Protein AF-A0AA39GSY3-F1 (afdb_monomer_lite)

Organism: NCBI:txid289476

Foldseek 3Di:
DDDDDLPDLQFKKKKKKWFAPDPDQALTFMWMWIAASVFAIDIFTWTGHPPDIGGQVQLRVQFWDDWDFGCDPNDTDTDTHGRLVCLVVGDPVCSVSHDSLQPDFTWMKMFMATAGNPPSHTDDFDPDPDPRQIWTQPDTHHCDDPDPDNDDDGDDTDRD

Secondary structure (DSSP, 8-state):
-----TT---SEEEEEEEEESSSSS-SEEEEEEEE-TTSBEEEEEEEE-SS-EEE-HHHHHHHB-S-EEEEETTEEEEE--B-GGGGGGS-HHHHTTS--TTTSEEEEEEEEEEE-TTT-PBPPPPSSSSTTS-EEESS-EE--SSSS--------EEE-

Sequence (160 aa):
MQGKDPANFESGRYIATGFSTDEAMGDDTVIECVFHADGTGTTYISYNGPSFNTQLFDATRKMLRPRTALLKDGYMICQVDIDLTKRDNLVESEKKHVLDIKEHSWILQFARGLADPETGKKAIHSLGEDDLYPWTTGEEVAICRNCARKFTVVKNMQQF

InterPro domains:
  IPR005018 DOMON domain [PS50836] (1-113)

Structure (mmCIF, N/CA/C/O backbone):
data_AF-A0AA39GSY3-F1
#
_entry.id   AF-A0AA39GSY3-F1
#
loop_
_atom_site.group_PDB
_atom_site.id
_atom_site.type_symbol
_atom_site.label_atom_id
_atom_site.label_alt_id
_atom_site.label_comp_id
_atom_site.label_asym_id
_atom_site.label_entity_id
_atom_site.label_seq_id
_atom_site.pdbx_PDB_ins_code
_atom_site.Cartn_x
_atom_site.Cartn_y
_atom_site.Cartn_z
_atom_site.occupancy
_atom_site.B_iso_or_equiv
_atom_site.auth_seq_id
_atom_site.auth_comp_id
_atom_site.auth_asym_id
_atom_site.auth_atom_id
_atom_site.pdbx_PDB_model_num
ATOM 1 N N . MET A 1 1 ? -0.390 8.747 -32.505 1.00 38.56 1 MET A N 1
ATOM 2 C CA . MET A 1 1 ? -1.284 8.215 -31.456 1.00 38.56 1 MET A CA 1
ATOM 3 C C . MET A 1 1 ? -1.502 6.751 -31.767 1.00 38.56 1 MET A C 1
ATOM 5 O O . MET A 1 1 ? -2.215 6.444 -32.710 1.00 38.56 1 MET A O 1
ATOM 9 N N . GLN A 1 2 ? -0.770 5.873 -31.089 1.00 32.00 2 GLN A N 1
ATOM 10 C CA . GLN A 1 2 ? -0.832 4.428 -31.296 1.00 32.00 2 GLN A CA 1
ATOM 11 C C . GLN A 1 2 ? -1.542 3.851 -30.072 1.00 32.00 2 GLN A C 1
ATOM 13 O O . GLN A 1 2 ? -1.178 4.188 -28.944 1.00 32.00 2 GLN A O 1
ATOM 18 N N . GLY A 1 3 ? -2.630 3.117 -30.307 1.00 35.59 3 GLY A N 1
ATOM 19 C CA . GLY A 1 3 ? -3.477 2.563 -29.257 1.00 35.59 3 GLY A CA 1
ATOM 20 C C . GLY A 1 3 ? -2.665 1.674 -28.322 1.00 35.59 3 GLY A C 1
ATOM 21 O O . GLY A 1 3 ? -1.908 0.822 -28.781 1.00 35.59 3 GLY A O 1
ATOM 22 N N . LYS A 1 4 ? -2.805 1.914 -27.015 1.00 39.56 4 LYS A N 1
ATOM 23 C CA . LYS A 1 4 ? -2.256 1.056 -25.969 1.00 39.56 4 LYS A CA 1
ATOM 24 C C . LYS A 1 4 ? -3.030 -0.256 -26.001 1.00 39.56 4 LYS A C 1
ATOM 26 O O . LYS A 1 4 ? -4.196 -0.282 -25.624 1.00 39.56 4 LYS A O 1
ATOM 31 N N . ASP A 1 5 ? -2.388 -1.309 -26.483 1.00 36.75 5 ASP A N 1
ATOM 32 C CA . ASP A 1 5 ? -2.865 -2.670 -26.287 1.00 36.75 5 ASP A CA 1
ATOM 33 C C . ASP A 1 5 ? -2.720 -3.020 -24.790 1.00 36.75 5 ASP A C 1
ATOM 35 O O . ASP A 1 5 ? -1.595 -3.019 -24.277 1.00 36.75 5 ASP A O 1
ATOM 39 N N . PRO A 1 6 ? -3.817 -3.277 -24.055 1.00 47.69 6 PRO A N 1
ATOM 40 C CA . PRO A 1 6 ? -3.760 -3.650 -22.643 1.00 47.69 6 PRO A CA 1
ATOM 41 C C . PRO A 1 6 ? -3.076 -5.006 -22.393 1.00 47.69 6 PRO A C 1
ATOM 43 O O . PRO A 1 6 ? -2.763 -5.306 -21.241 1.00 47.69 6 PRO A O 1
ATOM 46 N N . ALA A 1 7 ? -2.806 -5.802 -23.436 1.00 44.59 7 ALA A N 1
ATOM 47 C CA . ALA A 1 7 ? -2.113 -7.086 -23.334 1.00 44.59 7 ALA A CA 1
ATOM 48 C C . ALA A 1 7 ? -0.581 -6.995 -23.468 1.00 44.59 7 ALA A C 1
ATOM 50 O O . ALA A 1 7 ? 0.102 -7.994 -23.233 1.00 44.59 7 ALA A O 1
ATOM 51 N N . ASN A 1 8 ? -0.016 -5.831 -23.820 1.00 47.56 8 ASN A N 1
ATOM 52 C CA . ASN A 1 8 ? 1.432 -5.695 -23.982 1.00 47.56 8 ASN A CA 1
ATOM 53 C C . ASN A 1 8 ? 2.087 -5.210 -22.672 1.00 47.56 8 ASN A C 1
ATOM 55 O O . ASN A 1 8 ? 2.103 -4.019 -22.344 1.00 47.56 8 ASN A O 1
ATOM 59 N N . PHE A 1 9 ? 2.608 -6.158 -21.889 1.00 55.34 9 PHE A N 1
ATOM 60 C CA . PHE A 1 9 ? 3.229 -5.940 -20.572 1.00 55.34 9 PHE A CA 1
ATOM 61 C C . PHE A 1 9 ? 4.669 -5.390 -20.638 1.00 55.34 9 PHE A C 1
ATOM 63 O O . PHE A 1 9 ? 5.430 -5.539 -19.690 1.00 55.34 9 PHE A O 1
ATOM 70 N N . GLU A 1 10 ? 5.050 -4.689 -21.710 1.00 59.56 10 GLU A N 1
ATOM 71 C CA . GLU A 1 10 ? 6.363 -4.020 -21.829 1.00 59.56 10 GLU A CA 1
ATOM 72 C C . GLU A 1 10 ? 6.549 -2.839 -20.852 1.00 59.56 10 GLU A C 1
ATOM 74 O O . GLU A 1 10 ? 7.566 -2.153 -20.856 1.00 59.56 10 GLU A O 1
ATOM 79 N N . SER A 1 11 ? 5.553 -2.560 -20.011 1.00 69.50 11 SER A N 1
ATOM 80 C CA . SER A 1 11 ? 5.539 -1.443 -19.068 1.00 69.50 11 SER A CA 1
ATOM 81 C C . SER A 1 11 ? 5.241 -1.942 -17.660 1.00 69.50 11 SER A C 1
ATOM 83 O O . SER A 1 11 ? 4.428 -2.847 -17.476 1.00 69.50 11 SER A O 1
ATOM 85 N N . GLY A 1 12 ? 5.866 -1.321 -16.659 1.00 85.12 12 GLY A N 1
ATOM 86 C CA . GLY A 1 12 ? 5.609 -1.627 -15.259 1.00 85.12 12 GLY A CA 1
ATOM 87 C C . GLY A 1 12 ? 4.147 -1.383 -14.881 1.00 85.12 12 GLY A C 1
ATOM 88 O O . GLY A 1 12 ? 3.400 -0.650 -15.547 1.00 85.12 12 GLY A O 1
ATOM 89 N N . ARG A 1 13 ? 3.707 -2.017 -13.800 1.00 90.19 13 ARG A N 1
ATOM 90 C CA . ARG A 1 13 ? 2.333 -1.908 -13.290 1.00 90.19 13 ARG A CA 1
ATOM 91 C C . ARG A 1 13 ? 2.336 -1.756 -11.786 1.00 90.19 13 ARG A C 1
ATOM 93 O O . ARG A 1 13 ? 3.301 -2.115 -11.122 1.00 90.19 13 ARG A O 1
ATOM 100 N N . TYR A 1 14 ? 1.230 -1.281 -11.240 1.00 92.38 14 TYR A N 1
ATOM 101 C CA . TYR A 1 14 ? 0.968 -1.433 -9.820 1.00 92.38 14 TYR A CA 1
ATOM 102 C C . TYR A 1 14 ? -0.492 -1.782 -9.567 1.00 92.38 14 TYR A C 1
ATOM 104 O O . TYR A 1 14 ? -1.375 -1.436 -10.357 1.00 92.38 14 TYR A O 1
ATOM 112 N N . ILE A 1 15 ? -0.722 -2.442 -8.437 1.00 93.38 15 ILE A N 1
ATOM 113 C CA . ILE A 1 15 ? -2.031 -2.527 -7.790 1.00 93.38 15 ILE A CA 1
ATOM 114 C C . ILE A 1 15 ? -1.887 -2.097 -6.339 1.00 93.38 15 ILE A C 1
ATOM 116 O O . ILE A 1 15 ? -0.853 -2.345 -5.716 1.00 93.38 15 ILE A O 1
ATOM 120 N N . ALA A 1 16 ? -2.911 -1.445 -5.812 1.00 94.00 16 ALA A N 1
ATOM 121 C CA . ALA A 1 16 ? -2.906 -0.872 -4.481 1.00 94.00 16 ALA A CA 1
ATOM 122 C C . ALA A 1 16 ? -4.288 -0.986 -3.836 1.00 94.00 16 ALA A C 1
ATOM 124 O O . ALA A 1 16 ? -5.307 -0.815 -4.506 1.00 94.00 16 ALA A O 1
ATOM 125 N N . THR A 1 17 ? -4.308 -1.243 -2.532 1.00 93.56 17 THR A N 1
ATOM 126 C CA . THR A 1 17 ? -5.499 -1.173 -1.685 1.00 93.56 17 THR A CA 1
ATOM 127 C C . THR A 1 17 ? -5.275 -0.124 -0.603 1.00 93.56 17 THR A C 1
ATOM 129 O O . THR A 1 17 ? -4.382 -0.284 0.230 1.00 93.56 17 THR A O 1
ATOM 132 N N . GLY A 1 18 ? -6.070 0.942 -0.632 1.00 94.06 18 GLY A N 1
ATOM 133 C CA . GLY A 1 18 ? -6.159 1.960 0.409 1.00 94.06 18 GLY A CA 1
ATOM 134 C C . GLY A 1 18 ? -7.196 1.597 1.468 1.00 94.06 18 GLY A C 1
ATOM 135 O O . GLY A 1 18 ? -8.252 1.044 1.152 1.00 94.06 18 GLY A O 1
ATOM 136 N N . PHE A 1 19 ? -6.869 1.900 2.720 1.00 93.81 19 PHE A N 1
ATOM 137 C CA . PHE A 1 19 ? -7.750 1.796 3.876 1.00 93.81 19 PHE A CA 1
ATOM 138 C C . PHE A 1 19 ? -8.178 3.203 4.271 1.00 93.81 19 PHE A C 1
ATOM 140 O O . PHE A 1 19 ? -7.401 3.906 4.921 1.00 93.81 19 PHE A O 1
ATOM 147 N N . SER A 1 20 ? -9.389 3.585 3.870 1.00 93.00 20 SER A N 1
ATOM 148 C CA . SER A 1 20 ? -9.921 4.922 4.112 1.00 93.00 20 SER A CA 1
ATOM 149 C C . SER A 1 20 ? -11.030 4.930 5.155 1.00 93.00 20 SER A C 1
ATOM 151 O O . SER A 1 20 ? -11.767 3.952 5.320 1.00 93.00 20 SER A O 1
ATOM 153 N N . THR A 1 21 ? -11.137 6.043 5.874 1.00 90.75 21 THR A N 1
ATOM 154 C CA . THR A 1 21 ? -12.260 6.342 6.774 1.00 90.75 21 THR A CA 1
ATOM 155 C C . THR A 1 21 ? -1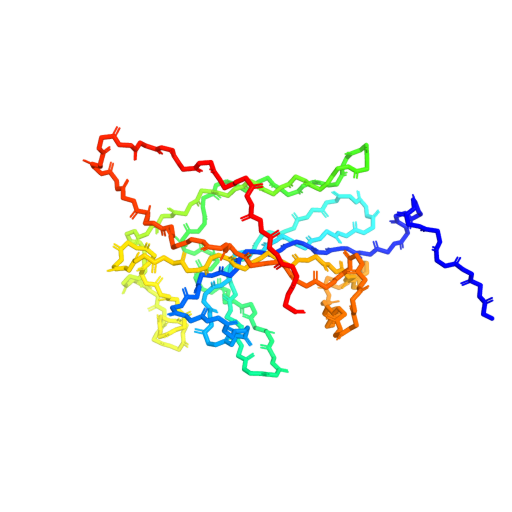3.360 7.147 6.091 1.00 90.75 21 THR A C 1
ATOM 157 O O . THR A 1 21 ? -14.381 7.424 6.717 1.00 90.75 21 THR A O 1
ATOM 160 N N . ASP A 1 22 ? -13.153 7.551 4.839 1.00 88.12 22 ASP A N 1
ATOM 161 C CA . ASP A 1 22 ? -14.122 8.292 4.051 1.00 88.12 22 ASP A CA 1
ATOM 162 C C . ASP A 1 22 ? -14.142 7.815 2.587 1.00 88.12 22 ASP A C 1
ATOM 164 O O . ASP A 1 22 ? -13.542 6.811 2.199 1.00 88.12 22 ASP A O 1
ATOM 168 N N . GLU A 1 23 ? -14.953 8.491 1.782 1.00 81.88 23 GLU A N 1
ATOM 169 C CA . GLU A 1 23 ? -15.118 8.203 0.361 1.00 81.88 23 GLU A CA 1
ATOM 170 C C . GLU A 1 23 ? -14.056 8.901 -0.510 1.00 81.88 23 GLU A C 1
ATOM 172 O O . GLU A 1 23 ? -14.061 8.745 -1.727 1.00 81.88 23 GLU A O 1
ATOM 177 N N . ALA A 1 24 ? -13.125 9.661 0.068 1.00 82.25 24 ALA A N 1
ATOM 178 C CA . ALA A 1 24 ? -12.110 10.383 -0.683 1.00 82.25 24 ALA A CA 1
ATOM 179 C C . ALA A 1 24 ? -10.808 9.579 -0.765 1.00 82.25 24 ALA A C 1
ATOM 181 O O . ALA A 1 24 ? -10.323 9.020 0.212 1.00 82.25 24 ALA A O 1
ATOM 182 N N . MET A 1 25 ? -10.194 9.543 -1.949 1.00 76.62 25 MET A N 1
ATOM 183 C CA . MET A 1 25 ? -8.821 9.053 -2.081 1.00 76.62 25 MET A CA 1
ATOM 184 C C . MET A 1 25 ? -7.869 10.111 -1.540 1.00 76.62 25 MET A C 1
ATOM 186 O O . MET A 1 25 ? -7.634 11.137 -2.184 1.00 76.62 25 MET A O 1
ATOM 190 N N . GLY A 1 26 ? -7.348 9.880 -0.344 1.00 83.44 26 GLY A N 1
ATOM 191 C CA . GLY A 1 26 ? -6.712 10.917 0.451 1.00 83.44 26 GLY A CA 1
ATOM 192 C C . GLY A 1 26 ? -5.754 10.324 1.459 1.00 83.44 26 GLY A C 1
ATOM 193 O O . GLY A 1 26 ? -4.909 9.526 1.067 1.00 83.44 26 GLY A O 1
ATOM 194 N N . ASP A 1 27 ? -5.865 10.770 2.711 1.00 91.38 27 ASP A N 1
ATOM 195 C CA . ASP A 1 27 ? -4.969 10.491 3.839 1.00 91.38 27 ASP A CA 1
ATOM 196 C C . ASP A 1 27 ? -5.027 9.027 4.315 1.00 91.38 27 ASP A C 1
ATOM 198 O O . ASP A 1 27 ? -5.319 8.722 5.472 1.00 91.38 27 ASP A O 1
ATOM 202 N N . ASP A 1 28 ? -4.694 8.110 3.413 1.00 93.81 28 ASP A N 1
ATOM 203 C CA . ASP A 1 28 ? -4.947 6.687 3.560 1.00 93.81 28 ASP A CA 1
ATOM 204 C C . ASP A 1 28 ? -3.653 5.898 3.736 1.00 93.81 28 ASP A C 1
ATOM 206 O O . ASP A 1 28 ? -2.624 6.132 3.087 1.00 93.81 28 ASP A O 1
ATOM 210 N N . THR A 1 29 ? -3.723 4.866 4.575 1.00 95.38 29 THR A N 1
ATOM 211 C CA . THR A 1 29 ? -2.720 3.799 4.549 1.00 95.38 29 THR A CA 1
ATOM 212 C C . THR A 1 29 ? -2.980 2.904 3.358 1.00 95.38 29 THR A C 1
ATOM 214 O O . THR A 1 29 ? -4.079 2.384 3.188 1.00 95.38 29 THR A O 1
ATOM 217 N N . VAL A 1 30 ? -1.950 2.685 2.553 1.00 95.38 30 VAL A N 1
ATOM 218 C CA . VAL A 1 30 ? -2.026 1.906 1.323 1.00 95.38 30 VAL A CA 1
ATOM 219 C C . VAL A 1 30 ? -1.110 0.700 1.414 1.00 95.38 30 VAL A C 1
ATOM 221 O O . VAL A 1 30 ? 0.040 0.798 1.839 1.00 95.38 30 VAL A O 1
ATOM 224 N N . ILE A 1 31 ? -1.608 -0.443 0.963 1.00 95.25 31 ILE A N 1
ATOM 225 C CA . ILE A 1 31 ? -0.804 -1.628 0.690 1.00 95.25 31 ILE A CA 1
ATOM 226 C C . ILE A 1 31 ? -0.740 -1.800 -0.815 1.00 95.25 31 ILE A C 1
ATOM 228 O O . ILE A 1 31 ? -1.774 -1.869 -1.475 1.00 95.25 31 ILE A O 1
ATOM 232 N N . GLU A 1 32 ? 0.463 -1.865 -1.369 1.00 95.06 32 GLU A N 1
ATOM 233 C CA . GLU A 1 32 ? 0.644 -1.900 -2.817 1.00 95.06 32 GLU A CA 1
ATOM 234 C C . GLU A 1 32 ? 1.691 -2.906 -3.265 1.00 95.06 32 GLU A C 1
ATOM 236 O O . GLU A 1 32 ? 2.631 -3.224 -2.537 1.00 95.06 32 GLU A O 1
ATOM 241 N N . CYS A 1 33 ? 1.534 -3.369 -4.500 1.00 95.31 33 CYS A N 1
ATOM 242 C CA . CYS A 1 33 ? 2.526 -4.120 -5.246 1.00 95.31 33 CYS A CA 1
ATOM 243 C C . CYS A 1 33 ? 2.886 -3.353 -6.511 1.00 95.31 33 CYS A C 1
ATOM 245 O O . CYS A 1 33 ? 2.001 -2.979 -7.279 1.00 95.31 33 CYS A O 1
ATOM 247 N N . VAL A 1 34 ? 4.183 -3.162 -6.733 1.00 93.94 34 VAL A N 1
ATOM 248 C CA . VAL A 1 34 ? 4.744 -2.560 -7.944 1.00 93.94 34 VAL A CA 1
ATOM 249 C C . VAL A 1 34 ? 5.493 -3.644 -8.706 1.00 93.94 34 VAL A C 1
ATOM 251 O O . VAL A 1 34 ? 6.323 -4.333 -8.120 1.00 93.94 34 VAL A O 1
ATOM 254 N N . PHE A 1 35 ? 5.183 -3.803 -9.988 1.00 92.12 35 PHE A N 1
ATOM 255 C CA . PHE A 1 35 ? 5.707 -4.840 -10.872 1.00 92.12 35 PHE A CA 1
ATOM 256 C C . PHE A 1 35 ? 6.582 -4.222 -11.960 1.00 92.12 35 PHE A C 1
ATOM 258 O O . PHE A 1 35 ? 6.186 -3.245 -12.606 1.00 92.12 35 PHE A O 1
ATOM 265 N N . HIS A 1 36 ? 7.745 -4.825 -12.172 1.00 87.38 36 HIS A N 1
ATOM 266 C CA . HIS A 1 36 ? 8.706 -4.472 -13.209 1.00 87.38 36 HIS A CA 1
ATOM 267 C C . HIS A 1 36 ? 8.399 -5.209 -14.519 1.00 87.38 36 HIS A C 1
ATOM 269 O O . HIS A 1 36 ? 7.586 -6.136 -14.558 1.00 87.38 36 HIS A O 1
ATOM 275 N N . ALA A 1 37 ? 9.066 -4.813 -15.606 1.00 82.69 37 ALA A N 1
ATOM 276 C CA . ALA A 1 37 ? 8.888 -5.455 -16.914 1.00 82.69 37 ALA A CA 1
ATOM 277 C C . ALA A 1 37 ? 9.363 -6.922 -16.953 1.00 82.69 37 ALA A C 1
ATOM 279 O O . ALA A 1 37 ? 8.901 -7.692 -17.790 1.00 82.69 37 ALA A O 1
ATOM 280 N N . ASP A 1 38 ? 10.249 -7.332 -16.040 1.00 83.81 38 ASP A N 1
ATOM 281 C CA . ASP A 1 38 ? 10.710 -8.724 -15.913 1.00 83.81 38 ASP A CA 1
ATOM 282 C C . ASP A 1 38 ? 9.708 -9.639 -15.178 1.00 83.81 38 ASP A C 1
ATOM 284 O O . ASP A 1 38 ? 9.963 -10.828 -14.978 1.00 83.81 38 ASP A O 1
ATOM 288 N N . GLY A 1 39 ? 8.563 -9.084 -14.773 1.00 81.81 39 GLY A N 1
ATOM 289 C CA . GLY A 1 39 ? 7.492 -9.776 -14.068 1.00 81.81 39 GLY A CA 1
ATOM 290 C C . GLY A 1 39 ? 7.717 -9.938 -12.564 1.00 81.81 39 GLY A C 1
ATOM 291 O O . GLY A 1 39 ? 6.821 -10.423 -11.863 1.00 81.81 39 GLY A O 1
ATOM 292 N N . THR A 1 40 ? 8.868 -9.507 -12.041 1.00 86.94 40 THR A N 1
ATOM 293 C CA . THR A 1 40 ? 9.090 -9.418 -10.597 1.00 86.94 40 THR A CA 1
ATOM 294 C C . THR A 1 40 ? 8.318 -8.240 -10.016 1.00 86.94 40 THR A C 1
ATOM 296 O O . THR A 1 40 ? 8.017 -7.260 -10.700 1.00 86.94 40 THR A O 1
ATOM 299 N N . GLY A 1 41 ? 7.971 -8.325 -8.735 1.00 90.38 41 GLY A N 1
ATOM 300 C CA . GLY A 1 41 ? 7.335 -7.222 -8.039 1.00 90.38 41 GLY A CA 1
ATOM 301 C C . GLY A 1 41 ? 7.818 -7.062 -6.610 1.00 90.38 41 GLY A C 1
ATOM 302 O O . GLY A 1 41 ? 8.325 -7.993 -5.982 1.00 90.38 41 GLY A O 1
ATOM 303 N N . THR A 1 42 ? 7.615 -5.859 -6.088 1.00 92.56 42 THR A N 1
ATOM 304 C CA . THR A 1 42 ? 7.906 -5.509 -4.700 1.00 92.56 42 THR A CA 1
ATOM 305 C C . THR A 1 42 ? 6.655 -4.958 -4.040 1.00 92.56 42 THR A C 1
ATOM 307 O O . THR A 1 42 ? 5.902 -4.193 -4.642 1.00 92.56 42 THR A O 1
ATOM 310 N N . THR A 1 43 ? 6.430 -5.350 -2.787 1.00 95.25 43 THR A N 1
ATOM 311 C CA . THR A 1 43 ? 5.291 -4.869 -2.000 1.00 95.25 43 THR A CA 1
ATOM 312 C C . THR A 1 43 ? 5.713 -3.754 -1.063 1.00 95.25 43 THR A C 1
ATOM 314 O O . THR A 1 43 ? 6.812 -3.800 -0.505 1.00 95.25 43 THR A O 1
ATOM 317 N N . TYR A 1 44 ? 4.822 -2.804 -0.824 1.00 95.94 44 TYR A N 1
ATOM 318 C CA . TYR A 1 44 ? 5.063 -1.672 0.057 1.00 95.94 44 TYR A CA 1
ATOM 319 C C . TYR A 1 44 ? 3.852 -1.408 0.942 1.00 95.94 44 TYR A C 1
ATOM 321 O O . TYR A 1 44 ? 2.709 -1.651 0.554 1.00 95.94 44 TYR A O 1
ATOM 329 N N . ILE A 1 45 ? 4.135 -0.907 2.141 1.00 96.69 45 ILE A N 1
ATOM 330 C CA . ILE A 1 45 ? 3.201 -0.042 2.854 1.00 96.69 45 ILE A CA 1
ATOM 331 C C . ILE A 1 45 ? 3.525 1.374 2.400 1.00 96.69 45 ILE A C 1
ATOM 333 O O . ILE A 1 45 ? 4.689 1.781 2.426 1.00 96.69 45 ILE A O 1
ATOM 337 N N . SER A 1 46 ? 2.505 2.107 1.994 1.00 96.12 46 SER A N 1
ATOM 338 C CA . SER A 1 46 ? 2.605 3.463 1.480 1.00 96.12 46 SER A CA 1
ATOM 339 C C . SER A 1 46 ? 1.561 4.342 2.155 1.00 96.12 46 SER A C 1
ATOM 341 O O . SER A 1 46 ? 0.599 3.855 2.745 1.00 96.12 46 SER A O 1
ATOM 343 N N . TYR A 1 47 ? 1.762 5.646 2.071 1.00 95.88 47 TYR A N 1
ATOM 344 C CA . TYR A 1 47 ? 0.776 6.643 2.452 1.00 95.88 47 TYR A CA 1
ATOM 345 C C . TYR A 1 47 ? 0.326 7.374 1.203 1.00 95.88 47 TYR A C 1
ATOM 347 O O . TYR A 1 47 ? 1.163 7.863 0.434 1.00 95.88 47 TYR A O 1
ATOM 355 N N . ASN A 1 48 ? -0.982 7.411 0.998 1.00 93.56 48 ASN A N 1
ATOM 356 C CA . ASN A 1 48 ? -1.589 8.310 0.041 1.00 93.56 48 ASN A CA 1
ATOM 357 C C . ASN A 1 48 ? -1.891 9.622 0.767 1.00 93.56 48 ASN A C 1
ATOM 359 O O . ASN A 1 48 ? -2.347 9.619 1.902 1.00 93.56 48 ASN A O 1
ATOM 363 N N . GLY A 1 49 ? -1.543 10.736 0.144 1.00 90.31 49 GLY A N 1
ATOM 364 C CA . GLY A 1 49 ? -1.991 12.059 0.546 1.00 90.31 49 GLY A CA 1
ATOM 365 C C . GLY A 1 49 ? -2.816 12.678 -0.581 1.00 90.31 49 GLY A C 1
ATOM 366 O O . GLY A 1 49 ? -2.969 12.068 -1.641 1.00 90.31 49 GLY A O 1
ATOM 367 N N . PRO A 1 50 ? -3.280 13.927 -0.427 1.00 84.44 50 PRO A N 1
ATOM 368 C CA . PRO A 1 50 ? -4.208 14.547 -1.379 1.00 84.44 50 PRO A CA 1
ATOM 369 C C . PRO A 1 50 ? -3.706 14.635 -2.830 1.00 84.44 50 PRO A C 1
ATOM 371 O O . PRO A 1 50 ? -4.496 14.751 -3.759 1.00 84.44 50 PRO A O 1
ATOM 374 N N . SER A 1 51 ? -2.387 14.644 -3.042 1.00 83.00 51 SER A N 1
ATOM 375 C CA . SER A 1 51 ? -1.782 14.809 -4.372 1.00 83.00 51 SER A CA 1
ATOM 376 C C . SER A 1 51 ? -0.492 14.016 -4.575 1.00 83.00 51 SER A C 1
ATOM 378 O O . SER A 1 51 ? 0.229 14.227 -5.554 1.00 83.00 51 SER A O 1
ATOM 380 N N . PHE A 1 52 ? -0.164 13.119 -3.647 1.00 87.50 52 PHE A N 1
ATOM 381 C CA . PHE A 1 52 ? 1.068 12.347 -3.699 1.00 87.50 52 PHE A CA 1
ATOM 382 C C . PHE A 1 52 ? 0.886 10.989 -3.041 1.00 87.50 52 PHE A C 1
ATOM 384 O O . PHE A 1 52 ? 0.030 10.800 -2.185 1.00 87.50 52 PHE A O 1
ATOM 391 N N . ASN A 1 53 ? 1.762 10.060 -3.399 1.00 90.19 53 ASN A N 1
ATOM 392 C CA . ASN A 1 53 ? 1.885 8.793 -2.709 1.00 90.19 53 ASN A CA 1
ATOM 393 C C . ASN A 1 53 ? 3.353 8.549 -2.358 1.00 90.19 53 ASN A C 1
ATOM 395 O O . ASN A 1 53 ? 4.234 8.737 -3.203 1.00 90.19 53 ASN A O 1
ATOM 399 N N . THR A 1 54 ? 3.601 8.117 -1.126 1.00 93.44 54 THR A N 1
ATOM 400 C CA . THR A 1 54 ? 4.949 7.898 -0.602 1.00 93.44 54 THR A CA 1
ATOM 401 C C . THR A 1 54 ? 5.073 6.499 -0.020 1.00 93.44 54 THR A C 1
ATOM 403 O O . THR A 1 54 ? 4.310 6.120 0.866 1.00 93.44 54 THR A O 1
ATOM 406 N N . GLN A 1 55 ? 6.081 5.754 -0.473 1.00 95.38 55 GLN A N 1
ATOM 407 C CA . GLN A 1 55 ? 6.455 4.472 0.122 1.00 95.38 55 GLN A CA 1
ATOM 408 C C . GLN A 1 55 ? 7.054 4.682 1.514 1.00 95.38 55 GLN A C 1
ATOM 410 O O . GLN A 1 55 ? 7.976 5.479 1.694 1.00 95.38 55 GLN A O 1
ATOM 415 N N . LEU A 1 56 ? 6.539 3.942 2.492 1.00 97.00 56 LEU A N 1
ATOM 416 C CA . LEU A 1 56 ? 6.974 3.975 3.885 1.00 97.00 56 LEU A CA 1
ATOM 417 C C . LEU A 1 56 ? 7.956 2.819 4.107 1.00 97.00 56 LEU A C 1
ATOM 419 O O . LEU A 1 56 ? 7.557 1.668 4.313 1.00 97.00 56 LEU A O 1
ATOM 423 N N . PHE A 1 57 ? 9.254 3.082 3.967 1.00 96.56 57 PHE A N 1
ATOM 424 C CA . PHE A 1 57 ? 10.278 2.035 3.946 1.00 96.56 57 PHE A CA 1
ATOM 425 C C . PHE A 1 57 ? 10.497 1.379 5.314 1.00 96.56 57 PHE A C 1
ATOM 427 O O . PHE A 1 57 ? 10.791 0.179 5.367 1.00 96.56 57 PHE A O 1
ATOM 434 N N . ASP A 1 58 ? 10.363 2.121 6.417 1.00 97.81 58 ASP A N 1
ATOM 435 C CA . ASP A 1 58 ? 10.478 1.551 7.763 1.00 97.81 58 ASP A CA 1
ATOM 436 C C . ASP A 1 58 ? 9.286 0.641 8.085 1.00 97.81 58 ASP A C 1
ATOM 438 O O . ASP A 1 58 ? 9.489 -0.503 8.506 1.00 97.81 58 ASP A O 1
ATOM 442 N N . ALA A 1 59 ? 8.067 1.097 7.786 1.00 97.19 59 ALA A N 1
ATOM 443 C CA . ALA A 1 59 ? 6.833 0.321 7.886 1.00 97.19 59 ALA A CA 1
ATOM 444 C C . ALA A 1 59 ? 6.901 -0.936 7.026 1.00 97.19 59 ALA A C 1
ATOM 446 O O . ALA A 1 59 ? 6.722 -2.049 7.523 1.00 97.19 59 ALA A O 1
ATOM 447 N N . THR A 1 60 ? 7.269 -0.767 5.758 1.00 96.44 60 THR A N 1
ATOM 448 C CA . THR A 1 60 ? 7.470 -1.859 4.812 1.00 96.44 60 THR A CA 1
ATOM 449 C C . THR A 1 60 ? 8.422 -2.900 5.401 1.00 96.44 60 THR A C 1
ATOM 451 O O . THR A 1 60 ? 8.049 -4.063 5.536 1.00 96.44 60 THR A O 1
ATOM 454 N N . ARG A 1 61 ? 9.634 -2.510 5.812 1.00 96.19 61 ARG A N 1
ATOM 455 C CA . ARG A 1 61 ? 10.653 -3.437 6.336 1.00 96.19 61 ARG A CA 1
ATOM 456 C C . ARG A 1 61 ? 10.238 -4.139 7.632 1.00 96.19 61 ARG A C 1
ATOM 458 O O . ARG A 1 61 ? 10.581 -5.304 7.809 1.00 96.19 61 ARG A O 1
ATOM 465 N N . LYS A 1 62 ? 9.562 -3.444 8.551 1.00 96.75 62 LYS A N 1
ATOM 466 C CA . LYS A 1 62 ? 9.256 -3.972 9.892 1.00 96.75 62 LYS A CA 1
ATOM 467 C C . LYS A 1 62 ? 7.947 -4.748 9.962 1.00 96.75 62 LYS A C 1
ATOM 469 O O . LYS A 1 62 ? 7.856 -5.674 10.764 1.00 96.75 62 LYS A O 1
ATOM 474 N N . MET A 1 63 ? 6.938 -4.357 9.186 1.00 95.81 63 MET A N 1
ATOM 475 C CA . MET A 1 63 ? 5.585 -4.907 9.307 1.00 95.81 63 MET A CA 1
ATOM 476 C C . MET A 1 63 ? 5.292 -6.001 8.287 1.00 95.81 63 MET A C 1
ATOM 478 O O . MET A 1 63 ? 4.511 -6.894 8.594 1.00 95.81 63 MET A O 1
ATOM 482 N N . LEU A 1 64 ? 5.889 -5.978 7.094 1.00 94.81 64 LEU A N 1
ATOM 483 C CA . LEU A 1 64 ? 5.572 -6.985 6.081 1.00 94.81 64 LEU A CA 1
ATOM 484 C C . LEU A 1 64 ? 6.455 -8.232 6.228 1.00 94.81 64 LEU A C 1
ATOM 486 O O . LEU A 1 64 ? 7.684 -8.141 6.220 1.00 94.81 64 LEU A O 1
ATOM 490 N N . ARG A 1 65 ? 5.813 -9.396 6.316 1.00 88.00 65 ARG A N 1
ATOM 491 C CA . ARG A 1 65 ? 6.411 -10.748 6.300 1.00 88.00 65 ARG A CA 1
ATOM 492 C C . ARG A 1 65 ? 6.469 -11.287 4.854 1.00 88.00 65 ARG A C 1
ATOM 494 O O . ARG A 1 65 ? 6.182 -10.485 3.970 1.00 88.00 65 ARG A O 1
ATOM 501 N N . PRO A 1 66 ? 6.913 -12.540 4.561 1.00 71.38 66 PRO A N 1
ATOM 502 C CA . PRO A 1 66 ? 7.188 -12.992 3.194 1.00 71.38 66 PRO A CA 1
ATOM 503 C C . PRO A 1 66 ? 6.136 -12.548 2.181 1.00 71.38 66 PRO A C 1
ATOM 505 O O . PRO A 1 66 ? 4.935 -12.701 2.389 1.00 71.38 66 PRO A O 1
ATOM 508 N N . ARG A 1 67 ? 6.627 -11.951 1.100 1.00 83.50 67 ARG A N 1
ATOM 509 C CA . ARG A 1 67 ? 5.836 -11.220 0.117 1.00 83.50 67 ARG A CA 1
ATOM 510 C C . ARG A 1 67 ? 5.858 -11.994 -1.179 1.00 83.50 67 ARG A C 1
ATOM 512 O O . ARG A 1 67 ? 6.926 -12.419 -1.610 1.00 83.50 67 ARG A O 1
ATOM 519 N N . THR A 1 68 ? 4.705 -12.139 -1.808 1.00 87.94 68 THR A N 1
ATOM 520 C CA . THR A 1 68 ? 4.635 -12.621 -3.185 1.00 87.94 68 THR A CA 1
ATOM 521 C C . THR A 1 68 ? 4.061 -11.502 -4.031 1.00 87.94 68 THR A C 1
ATOM 523 O O . THR A 1 68 ? 2.905 -11.130 -3.864 1.00 87.94 68 THR A O 1
ATOM 526 N N . ALA A 1 69 ? 4.881 -10.955 -4.919 1.00 91.06 69 ALA A N 1
ATOM 527 C CA . ALA A 1 69 ? 4.453 -10.023 -5.945 1.00 91.06 69 ALA A CA 1
ATOM 528 C C . ALA A 1 69 ? 5.009 -10.517 -7.272 1.00 91.06 69 ALA A C 1
ATOM 530 O O . ALA A 1 69 ? 6.215 -10.470 -7.501 1.00 91.06 69 ALA A O 1
ATOM 531 N N . LEU A 1 70 ? 4.130 -11.065 -8.104 1.00 87.69 70 LEU A N 1
ATOM 532 C CA . LEU A 1 70 ? 4.501 -11.559 -9.421 1.00 87.69 70 LEU A CA 1
ATOM 533 C C . LEU A 1 70 ? 3.438 -11.224 -10.454 1.00 87.69 70 LEU A C 1
ATOM 535 O O . LEU A 1 70 ? 2.235 -11.310 -10.190 1.00 87.69 70 LEU A O 1
ATOM 539 N N . LEU A 1 71 ? 3.917 -10.868 -11.637 1.00 83.19 71 LEU A N 1
ATOM 540 C CA . LEU A 1 71 ? 3.121 -10.779 -12.843 1.00 83.19 71 LEU A CA 1
ATOM 541 C C . LEU A 1 71 ? 3.318 -12.082 -13.620 1.00 83.19 71 LEU A C 1
ATOM 543 O O . LEU A 1 71 ? 4.427 -12.389 -14.056 1.00 83.19 71 LEU A O 1
ATOM 547 N N . LYS A 1 72 ? 2.257 -12.873 -13.766 1.00 81.06 72 LYS A N 1
ATOM 548 C CA . LYS A 1 72 ? 2.322 -14.170 -14.447 1.00 81.06 72 LYS A CA 1
ATOM 549 C C . LYS A 1 72 ? 1.047 -14.439 -15.225 1.00 81.06 72 LYS A C 1
ATOM 551 O O . LYS A 1 72 ? -0.042 -14.283 -14.686 1.00 81.06 72 LYS A O 1
ATOM 556 N N . ASP A 1 73 ? 1.195 -14.856 -16.481 1.00 82.81 73 ASP A N 1
ATOM 557 C CA . ASP A 1 73 ? 0.086 -15.227 -17.371 1.00 82.81 73 ASP A CA 1
ATOM 558 C C . ASP A 1 73 ? -0.993 -14.127 -17.482 1.00 82.81 73 ASP A C 1
ATOM 560 O O . ASP A 1 73 ? -2.186 -14.401 -17.561 1.00 82.81 73 ASP A O 1
ATOM 564 N N . GLY A 1 74 ? -0.569 -12.858 -17.435 1.00 78.94 74 GLY A N 1
ATOM 565 C CA . GLY A 1 74 ? -1.454 -11.689 -17.452 1.00 78.94 74 GLY A CA 1
ATOM 566 C C . GLY A 1 74 ? -2.123 -11.350 -16.113 1.00 78.94 74 GLY A C 1
ATOM 567 O O . GLY A 1 74 ? -2.860 -10.368 -16.033 1.00 78.94 74 GLY A O 1
ATOM 568 N N . TYR A 1 75 ? -1.847 -12.107 -15.050 1.00 85.31 75 TYR A N 1
ATOM 569 C CA . TYR A 1 75 ? -2.348 -11.854 -13.702 1.00 85.31 75 TYR A CA 1
ATOM 570 C C . TYR A 1 75 ? -1.305 -11.143 -12.842 1.00 85.31 75 TYR A C 1
ATOM 572 O O . TYR A 1 75 ? -0.158 -11.577 -12.746 1.00 85.31 75 TYR A O 1
ATOM 580 N N . MET A 1 76 ? -1.732 -10.082 -12.156 1.00 88.88 76 MET A N 1
ATOM 581 C CA . MET A 1 76 ? -0.979 -9.467 -11.063 1.00 88.88 76 MET A CA 1
ATOM 582 C C . MET A 1 76 ? -1.374 -10.145 -9.755 1.00 88.88 76 MET A C 1
ATOM 584 O O . MET A 1 76 ? -2.519 -10.036 -9.317 1.00 88.88 76 MET A O 1
ATOM 588 N N . ILE A 1 77 ? -0.431 -10.842 -9.127 1.00 90.38 77 ILE A N 1
ATOM 589 C CA . ILE A 1 77 ? -0.639 -11.489 -7.831 1.00 90.38 77 ILE A CA 1
ATOM 590 C C . ILE A 1 77 ? 0.141 -10.705 -6.784 1.00 90.38 77 ILE A C 1
ATOM 592 O O . ILE A 1 77 ? 1.358 -10.575 -6.891 1.00 90.38 77 ILE A O 1
ATOM 596 N N . CYS A 1 78 ? -0.572 -10.200 -5.779 1.00 92.19 78 CYS A N 1
ATOM 597 C CA . CYS A 1 78 ? -0.033 -9.454 -4.647 1.00 92.19 78 CYS A CA 1
ATOM 598 C C . CYS A 1 78 ? -0.507 -10.115 -3.352 1.00 92.19 78 CYS A C 1
ATOM 600 O O . CYS A 1 78 ? -1.660 -9.965 -2.956 1.00 92.19 78 CYS A O 1
ATOM 602 N N . GLN A 1 79 ? 0.370 -10.883 -2.713 1.00 92.19 79 GLN A N 1
ATOM 603 C CA . GLN A 1 79 ? 0.113 -11.527 -1.431 1.00 92.19 79 GLN A CA 1
ATOM 604 C C . GLN A 1 79 ? 1.094 -10.999 -0.392 1.00 92.19 79 GLN A C 1
ATOM 606 O O . GLN A 1 79 ? 2.314 -10.991 -0.591 1.00 92.19 79 GLN A O 1
ATOM 611 N N . VAL A 1 80 ? 0.537 -10.579 0.735 1.00 90.88 80 VAL A N 1
ATOM 612 C CA . VAL A 1 80 ? 1.259 -9.890 1.792 1.00 90.88 80 VAL A CA 1
ATOM 613 C C . VAL A 1 80 ? 0.717 -10.306 3.150 1.00 90.88 80 VAL A C 1
ATOM 615 O O . VAL A 1 80 ? -0.486 -10.267 3.393 1.00 90.88 80 VAL A O 1
ATOM 618 N N . ASP A 1 81 ? 1.632 -10.659 4.045 1.00 91.56 81 ASP A N 1
ATOM 619 C CA . ASP A 1 81 ? 1.345 -10.856 5.459 1.00 91.56 81 ASP A CA 1
ATOM 620 C C . ASP A 1 81 ? 1.779 -9.605 6.230 1.00 91.56 81 ASP A C 1
ATOM 622 O O . ASP A 1 81 ? 2.950 -9.216 6.185 1.00 91.56 81 ASP A O 1
ATOM 626 N N . ILE A 1 82 ? 0.849 -8.983 6.959 1.00 90.56 82 ILE A N 1
ATOM 627 C CA . ILE A 1 82 ? 1.098 -7.753 7.724 1.00 90.56 82 ILE A CA 1
ATOM 628 C C . ILE A 1 82 ? 1.112 -8.063 9.224 1.00 90.56 82 ILE A C 1
ATOM 630 O O . ILE A 1 82 ? 0.115 -8.489 9.808 1.00 90.56 82 ILE A O 1
ATOM 634 N N . ASP A 1 83 ? 2.242 -7.806 9.875 1.00 92.00 83 ASP A N 1
ATOM 635 C CA . ASP A 1 83 ? 2.405 -7.888 11.323 1.00 92.00 83 ASP A CA 1
ATOM 636 C C . ASP A 1 83 ? 2.044 -6.554 11.989 1.00 92.00 83 ASP A C 1
ATOM 638 O O . ASP A 1 83 ? 2.885 -5.683 12.227 1.00 92.00 83 ASP A O 1
ATOM 642 N N . LEU A 1 84 ? 0.763 -6.412 12.328 1.00 89.19 84 LEU A N 1
ATOM 643 C CA . LEU A 1 84 ? 0.226 -5.205 12.963 1.00 89.19 84 LEU A CA 1
ATOM 644 C C . LEU A 1 84 ? 0.835 -4.915 14.344 1.00 89.19 84 LEU A C 1
ATOM 646 O O . LEU A 1 84 ? 0.792 -3.776 14.797 1.00 89.19 84 LEU A O 1
ATOM 650 N N . THR A 1 85 ? 1.463 -5.899 14.999 1.00 90.56 85 THR A N 1
ATOM 651 C CA . THR A 1 85 ? 2.126 -5.684 16.300 1.00 90.56 85 THR A CA 1
ATOM 652 C C . THR A 1 85 ? 3.397 -4.845 16.185 1.00 90.56 85 THR A C 1
ATOM 654 O O . THR A 1 85 ? 3.934 -4.368 17.184 1.00 90.56 85 THR A O 1
ATOM 657 N N . LYS A 1 86 ? 3.908 -4.659 14.963 1.00 95.31 86 LYS A N 1
ATOM 658 C CA . LYS A 1 86 ? 5.140 -3.914 14.701 1.00 95.31 86 LYS A CA 1
ATOM 659 C C . LYS A 1 86 ? 4.917 -2.418 14.503 1.00 95.31 86 LYS A C 1
ATOM 661 O O . LYS A 1 86 ? 5.902 -1.685 14.546 1.00 95.31 86 LYS A O 1
ATOM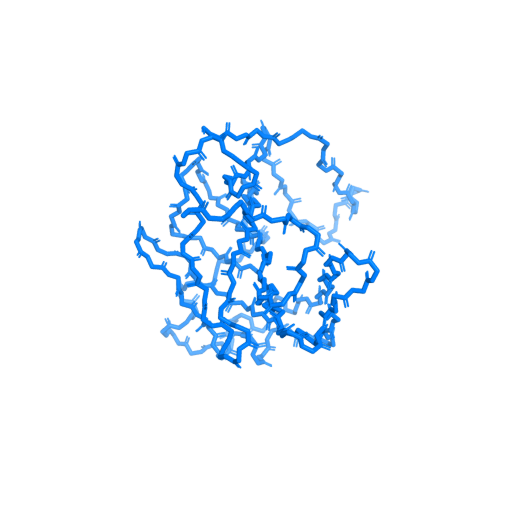 666 N N . ARG A 1 87 ? 3.662 -1.970 14.365 1.00 94.44 87 ARG A N 1
ATOM 667 C CA . ARG A 1 87 ? 3.300 -0.560 14.151 1.00 94.44 87 ARG A CA 1
ATOM 668 C C . ARG A 1 87 ? 3.879 0.372 15.220 1.00 94.44 87 ARG A C 1
ATOM 670 O O . ARG A 1 87 ? 4.375 1.446 14.899 1.00 94.44 87 ARG A O 1
ATOM 677 N N . ASP A 1 88 ? 3.873 -0.042 16.484 1.00 94.31 88 ASP A N 1
ATOM 678 C CA . ASP A 1 88 ? 4.378 0.809 17.567 1.00 94.31 88 ASP A CA 1
ATOM 679 C C . ASP A 1 88 ? 5.892 1.010 17.560 1.00 94.31 88 ASP A C 1
ATOM 681 O O . ASP A 1 88 ? 6.376 1.952 18.179 1.00 94.31 88 ASP A O 1
ATOM 685 N N . ASN A 1 89 ? 6.622 0.173 16.821 1.00 96.00 89 ASN A N 1
ATOM 686 C CA . ASN A 1 89 ? 8.077 0.228 16.704 1.00 96.00 89 ASN A CA 1
ATOM 687 C C . ASN A 1 89 ? 8.547 0.988 15.452 1.00 96.00 89 ASN A C 1
ATOM 689 O O . ASN A 1 89 ? 9.734 0.927 15.108 1.00 96.00 89 ASN A O 1
ATOM 693 N N . LEU A 1 90 ? 7.634 1.624 14.716 1.00 97.38 90 LEU A N 1
ATOM 694 C CA . LEU A 1 90 ? 7.973 2.442 13.555 1.00 97.38 90 LEU A CA 1
ATOM 695 C C . LEU A 1 90 ? 8.603 3.768 13.975 1.00 97.38 90 LEU A C 1
ATOM 697 O O . LEU A 1 90 ? 8.365 4.264 15.073 1.00 97.38 90 LEU A O 1
ATOM 701 N N . VAL A 1 91 ? 9.391 4.361 13.081 1.00 97.62 91 VAL A N 1
ATOM 702 C CA . VAL A 1 91 ? 9.811 5.759 13.241 1.00 97.62 91 VAL A CA 1
ATOM 703 C C . VAL A 1 91 ? 8.588 6.680 13.212 1.00 97.62 91 VAL A C 1
ATOM 705 O O . VAL A 1 91 ? 7.692 6.497 12.390 1.00 97.62 91 VAL A O 1
ATOM 708 N N . GLU A 1 92 ? 8.559 7.697 14.076 1.00 96.44 92 GLU A N 1
ATOM 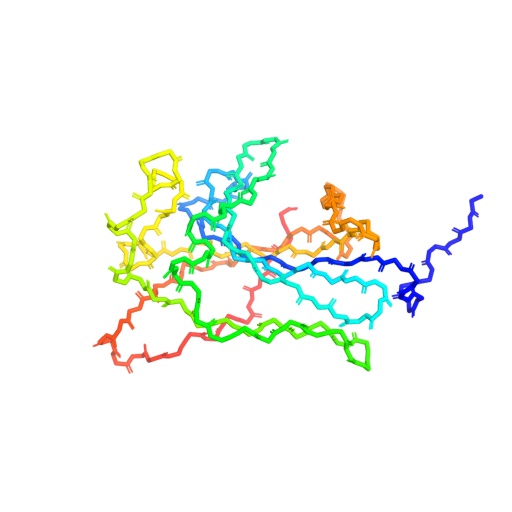709 C CA . GLU A 1 92 ? 7.394 8.586 14.239 1.00 96.44 92 GLU A CA 1
ATOM 710 C C . GLU A 1 92 ? 6.947 9.257 12.931 1.00 96.44 92 GLU A C 1
ATOM 712 O O . GLU A 1 92 ? 5.754 9.457 12.704 1.00 96.44 92 GLU A O 1
ATOM 717 N N . SER A 1 93 ? 7.891 9.550 12.028 1.00 96.31 93 SER A N 1
ATOM 718 C CA . SER A 1 93 ? 7.591 10.140 10.721 1.00 96.31 93 SER A CA 1
ATOM 719 C C . SER A 1 93 ? 6.718 9.250 9.838 1.00 96.31 93 SER A C 1
ATOM 721 O O . SER A 1 93 ? 5.921 9.788 9.080 1.00 96.31 93 SER A O 1
ATOM 723 N N . GLU A 1 94 ? 6.847 7.923 9.934 1.00 97.19 94 GLU A N 1
ATOM 724 C CA . GLU A 1 94 ? 6.010 6.967 9.196 1.00 97.19 94 GLU A CA 1
ATOM 725 C C . GLU A 1 94 ? 4.845 6.449 10.048 1.00 97.19 94 GLU A C 1
ATOM 727 O O . GLU A 1 94 ? 3.755 6.246 9.523 1.00 97.19 94 GLU A O 1
ATOM 732 N N . LYS A 1 95 ? 5.031 6.288 11.367 1.00 96.12 95 LYS A N 1
ATOM 733 C CA . LYS A 1 95 ? 4.008 5.770 12.293 1.00 96.12 95 LYS A CA 1
ATOM 734 C C . LYS A 1 95 ? 2.688 6.533 12.194 1.00 96.12 95 LYS A C 1
ATOM 736 O O . LYS A 1 95 ? 1.628 5.913 12.175 1.00 96.12 95 LYS A O 1
ATOM 741 N N . LYS A 1 96 ? 2.752 7.865 12.095 1.00 93.94 96 LYS A N 1
ATOM 742 C CA . LYS A 1 96 ? 1.572 8.736 11.953 1.00 93.94 96 LYS A CA 1
ATOM 743 C C . LYS A 1 96 ? 0.784 8.524 10.653 1.00 93.94 96 LYS A C 1
ATOM 745 O O . LYS A 1 96 ? -0.364 8.936 10.583 1.00 93.94 96 LYS A O 1
ATOM 750 N N . HIS A 1 97 ? 1.400 7.910 9.645 1.00 95.12 97 HIS A N 1
ATOM 751 C CA . HIS A 1 97 ? 0.813 7.663 8.328 1.00 95.12 97 HIS A CA 1
ATOM 752 C C . HIS A 1 97 ? 0.365 6.213 8.122 1.00 95.12 97 HIS A C 1
ATOM 754 O O . HIS A 1 97 ? -0.292 5.910 7.132 1.00 95.12 97 HIS A O 1
ATOM 760 N N . VAL A 1 98 ? 0.718 5.315 9.046 1.00 94.44 98 VAL A N 1
ATOM 761 C CA . VAL A 1 98 ? 0.213 3.943 9.075 1.00 94.44 98 VAL A CA 1
ATOM 762 C C . VAL A 1 98 ? -0.944 3.906 10.061 1.00 94.44 98 VAL A C 1
ATOM 764 O O . VAL A 1 98 ? -0.720 3.988 11.264 1.00 94.44 98 VAL A O 1
ATOM 767 N N . LEU A 1 99 ? -2.176 3.785 9.594 1.00 88.25 99 LEU A N 1
ATOM 768 C CA . LEU A 1 99 ? -3.372 3.628 10.413 1.00 88.25 99 LEU A CA 1
ATOM 769 C C . LEU A 1 99 ? -3.414 2.211 11.006 1.00 88.25 99 LEU A C 1
ATOM 771 O O . LEU A 1 99 ? -2.947 1.248 10.390 1.00 88.25 99 LEU A O 1
ATOM 775 N N . ASP A 1 100 ? -3.937 2.063 12.228 1.00 88.31 100 ASP A N 1
ATOM 776 C CA . ASP A 1 100 ? -4.203 0.728 12.767 1.00 88.31 100 ASP A CA 1
ATOM 777 C C . ASP A 1 100 ? -5.491 0.197 12.137 1.00 88.31 100 ASP A C 1
ATOM 779 O O . ASP A 1 100 ? -6.593 0.511 12.577 1.00 88.31 100 ASP A O 1
ATOM 783 N N . ILE A 1 101 ? -5.340 -0.658 11.123 1.00 85.25 101 ILE A N 1
ATOM 784 C CA . ILE A 1 101 ? -6.456 -1.235 10.361 1.00 85.25 101 ILE A CA 1
ATOM 785 C C . ILE A 1 101 ? -7.444 -2.071 11.202 1.00 85.25 101 ILE A C 1
ATOM 787 O O . ILE A 1 101 ? -8.433 -2.566 10.671 1.00 85.25 101 ILE A O 1
ATOM 791 N N . LYS A 1 102 ? -7.207 -2.259 12.507 1.00 83.62 102 LYS A N 1
ATOM 792 C CA . LYS A 1 102 ? -8.152 -2.900 13.438 1.00 83.62 102 LYS A CA 1
ATOM 793 C C . LYS A 1 102 ? -9.089 -1.920 14.150 1.00 83.62 102 LYS A C 1
ATOM 795 O O . LYS A 1 102 ? -10.034 -2.382 14.782 1.00 83.62 102 LYS A O 1
ATOM 800 N N . GLU A 1 103 ? -8.793 -0.622 14.150 1.00 84.25 103 GLU A N 1
ATOM 801 C CA . GLU A 1 103 ? -9.514 0.356 14.983 1.00 84.25 103 GLU A CA 1
ATOM 802 C C . GLU A 1 103 ? -10.841 0.809 14.369 1.00 84.25 103 GLU A C 1
ATOM 804 O O . GLU A 1 103 ? -11.777 1.129 15.101 1.00 84.25 103 GLU A O 1
ATOM 809 N N . HIS A 1 104 ? -10.941 0.779 13.042 1.00 83.69 104 HIS A N 1
ATOM 810 C CA . HIS A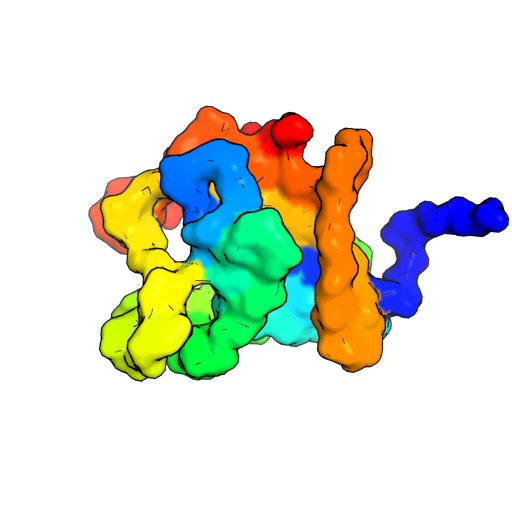 1 104 ? -12.106 1.248 12.304 1.00 83.69 104 HIS A CA 1
ATOM 811 C C . HIS A 1 104 ? -12.657 0.162 11.376 1.00 83.69 104 HIS A C 1
ATOM 813 O O . HIS A 1 104 ? -12.001 -0.843 11.079 1.00 83.69 104 HIS A O 1
ATOM 819 N N . SER A 1 105 ? -13.886 0.378 10.921 1.00 89.00 105 SER A N 1
ATOM 820 C CA . SER A 1 105 ? -14.350 -0.193 9.662 1.00 89.00 105 SER A CA 1
ATOM 821 C C . SER A 1 105 ? -13.838 0.697 8.528 1.00 89.00 105 SER A C 1
ATOM 823 O O . SER A 1 105 ? -13.766 1.912 8.690 1.00 89.00 105 SER A O 1
ATOM 825 N N . TRP A 1 106 ? -13.448 0.097 7.407 1.00 91.38 106 TRP A N 1
ATOM 826 C CA . TRP A 1 106 ? -12.743 0.795 6.332 1.00 91.38 106 TRP A CA 1
ATOM 827 C C . TRP A 1 106 ? -13.543 0.800 5.048 1.00 91.38 106 TRP A C 1
ATOM 829 O O . TRP A 1 106 ? -14.020 -0.247 4.608 1.00 91.38 106 TRP A O 1
ATOM 839 N N . ILE A 1 107 ? -13.592 1.945 4.391 1.00 92.25 107 ILE A N 1
ATOM 840 C CA . ILE A 1 107 ? -13.895 2.008 2.971 1.00 92.25 107 ILE A CA 1
ATOM 841 C C . ILE A 1 107 ? -12.620 1.572 2.244 1.00 92.25 107 ILE A C 1
ATOM 843 O O . ILE A 1 107 ? -11.568 2.205 2.359 1.00 92.25 107 ILE A O 1
ATOM 847 N N . LEU A 1 108 ? -12.678 0.432 1.551 1.00 93.06 108 LEU A N 1
ATOM 848 C CA . LEU A 1 108 ? -11.531 -0.058 0.794 1.00 93.06 108 LEU A CA 1
ATOM 849 C C . LEU A 1 108 ? -11.545 0.559 -0.595 1.00 93.06 108 LEU A C 1
ATOM 851 O O . LEU A 1 108 ? -12.524 0.439 -1.335 1.00 93.06 108 LEU A O 1
ATOM 855 N N . GLN A 1 109 ? -10.419 1.154 -0.958 1.00 91.81 109 GLN A N 1
ATOM 856 C CA . GLN A 1 109 ? -10.195 1.728 -2.274 1.00 91.81 109 GLN A CA 1
ATOM 857 C C . GLN A 1 109 ? -9.175 0.868 -3.011 1.00 91.81 109 GLN A C 1
ATOM 859 O O . GLN A 1 109 ? -8.091 0.602 -2.500 1.00 91.81 109 GLN A O 1
ATOM 864 N N . PHE A 1 110 ? -9.508 0.398 -4.203 1.00 91.62 110 PHE A N 1
ATOM 865 C CA . PHE A 1 110 ? -8.622 -0.379 -5.053 1.00 91.62 110 PHE A CA 1
ATOM 866 C C . PHE A 1 110 ? -8.206 0.460 -6.252 1.00 91.62 110 PHE A C 1
ATOM 868 O O . PHE A 1 110 ? -9.048 0.943 -7.002 1.00 91.62 110 PHE A O 1
ATOM 875 N N . ALA A 1 111 ? -6.903 0.596 -6.461 1.00 90.56 111 ALA A N 1
ATOM 876 C CA . ALA A 1 111 ? -6.344 1.277 -7.616 1.00 90.56 111 ALA A CA 1
ATOM 877 C C . ALA A 1 111 ? -5.410 0.337 -8.373 1.00 90.56 111 ALA A C 1
ATOM 879 O O . ALA A 1 111 ? -4.665 -0.447 -7.780 1.00 90.56 111 ALA A O 1
ATOM 880 N N . ARG A 1 112 ? -5.400 0.462 -9.698 1.00 89.75 112 ARG A N 1
ATOM 881 C CA . ARG A 1 112 ? -4.368 -0.124 -10.552 1.00 89.75 112 ARG A CA 1
ATOM 882 C C . ARG A 1 112 ? -3.888 0.911 -11.550 1.00 89.75 112 ARG A C 1
ATOM 884 O O . ARG A 1 112 ? -4.645 1.790 -11.947 1.00 89.75 112 ARG A O 1
ATOM 891 N N . GLY A 1 113 ? -2.639 0.798 -11.971 1.00 88.81 113 GLY A N 1
ATOM 892 C CA . GLY A 1 113 ? -2.063 1.787 -12.866 1.00 88.81 113 GLY A CA 1
ATOM 893 C C . GLY A 1 113 ? -0.744 1.363 -13.477 1.00 88.81 113 GLY A C 1
ATOM 894 O O . GLY A 1 113 ? -0.277 0.231 -13.324 1.00 88.81 113 GLY A O 1
ATOM 895 N N . LEU A 1 114 ? -0.156 2.305 -14.206 1.00 87.56 114 LEU A N 1
ATOM 896 C CA . LEU A 1 114 ? 1.146 2.143 -14.835 1.00 87.56 114 LEU A CA 1
ATOM 897 C C . LEU A 1 114 ? 2.250 2.498 -13.840 1.00 87.56 114 LEU A C 1
ATOM 899 O O . LEU A 1 114 ? 2.122 3.436 -13.055 1.00 87.56 114 LEU A O 1
ATOM 903 N N . ALA A 1 115 ? 3.355 1.773 -13.918 1.00 88.94 115 ALA A N 1
ATOM 904 C CA . ALA A 1 115 ? 4.602 2.130 -13.269 1.00 88.94 115 ALA A CA 1
ATOM 905 C C . ALA A 1 115 ? 5.722 2.152 -14.308 1.00 88.94 115 ALA A C 1
ATOM 907 O O . ALA A 1 115 ? 5.649 1.499 -15.351 1.00 88.94 115 ALA A O 1
ATOM 908 N N . ASP A 1 116 ? 6.760 2.919 -14.020 1.00 87.38 116 ASP A N 1
ATOM 909 C CA . ASP A 1 116 ? 7.997 2.872 -14.771 1.00 87.38 116 ASP A CA 1
ATOM 910 C C . ASP A 1 116 ? 8.605 1.458 -14.658 1.00 87.38 116 ASP A C 1
ATOM 912 O O . ASP A 1 116 ? 8.756 0.953 -13.541 1.00 87.38 116 ASP A O 1
ATOM 916 N N . PRO A 1 117 ? 8.901 0.784 -15.783 1.00 82.31 117 PRO A N 1
ATOM 917 C CA . PRO A 1 117 ? 9.300 -0.624 -15.787 1.00 82.31 117 PRO A CA 1
ATOM 918 C C . PRO A 1 117 ? 10.640 -0.890 -15.093 1.00 82.31 117 PRO A C 1
ATOM 920 O O . PRO A 1 117 ? 10.849 -1.999 -14.601 1.00 82.31 117 PRO A O 1
ATOM 923 N N . GLU A 1 118 ? 11.529 0.103 -15.036 1.00 83.00 118 GLU A N 1
ATOM 924 C CA . GLU A 1 118 ? 12.875 -0.034 -14.472 1.00 83.00 118 GLU A CA 1
ATOM 925 C C . GLU A 1 118 ? 12.910 0.418 -13.011 1.00 83.00 118 GLU A C 1
ATOM 927 O O . GLU A 1 118 ? 13.396 -0.293 -12.134 1.00 83.00 118 GLU A O 1
ATOM 932 N N . THR A 1 119 ? 12.352 1.593 -12.729 1.00 83.62 119 THR A N 1
ATOM 933 C CA . THR A 1 119 ? 12.424 2.242 -11.413 1.00 83.62 119 THR A CA 1
ATOM 934 C C . THR A 1 119 ? 11.249 1.908 -10.500 1.00 83.62 119 THR A C 1
ATOM 936 O O . THR A 1 119 ? 11.322 2.155 -9.298 1.00 83.62 119 THR A O 1
ATOM 939 N N . GLY A 1 120 ? 10.140 1.398 -11.047 1.00 82.69 120 GLY A N 1
ATOM 940 C CA . GLY A 1 120 ? 8.896 1.183 -10.304 1.00 82.69 120 GLY A CA 1
ATOM 941 C C . GLY A 1 120 ? 8.154 2.477 -9.945 1.00 82.69 120 GLY A C 1
ATOM 942 O O . GLY A 1 120 ? 7.181 2.449 -9.187 1.00 82.69 120 GLY A O 1
ATOM 943 N N . LYS A 1 121 ? 8.576 3.637 -10.468 1.00 85.38 121 LYS A N 1
ATOM 944 C CA . LYS A 1 121 ? 7.895 4.910 -10.204 1.00 85.38 121 LYS A CA 1
ATOM 945 C C . LYS A 1 121 ? 6.479 4.884 -10.781 1.00 85.38 121 LYS A C 1
ATOM 947 O O . LYS A 1 121 ? 6.295 4.750 -11.986 1.00 85.38 121 LYS A O 1
ATOM 952 N N . LYS A 1 122 ? 5.471 5.048 -9.929 1.00 88.44 122 LYS A N 1
ATOM 953 C CA . LYS A 1 122 ? 4.059 4.986 -10.327 1.00 88.44 122 LYS A CA 1
ATOM 954 C C . LYS A 1 122 ? 3.638 6.239 -11.090 1.00 88.44 122 LYS A C 1
ATOM 956 O O . LYS A 1 122 ? 3.976 7.358 -10.695 1.00 88.44 122 LYS A O 1
ATOM 961 N N . ALA A 1 123 ? 2.873 6.043 -12.156 1.00 85.25 123 ALA A N 1
ATOM 962 C CA . ALA A 1 123 ? 2.033 7.091 -12.712 1.00 85.25 123 ALA A CA 1
ATOM 963 C C . ALA A 1 123 ? 0.814 7.294 -11.802 1.00 85.25 123 ALA A C 1
ATOM 965 O O . ALA A 1 123 ? 0.403 6.376 -11.093 1.00 85.25 123 ALA A O 1
ATOM 966 N N . ILE A 1 124 ? 0.230 8.491 -11.835 1.00 78.88 124 ILE A N 1
ATOM 967 C CA . ILE A 1 124 ? -1.077 8.720 -11.214 1.00 78.88 124 ILE A CA 1
ATOM 968 C C . ILE A 1 124 ? -2.094 7.836 -11.952 1.00 78.88 124 ILE A C 1
ATOM 970 O O . ILE A 1 124 ? -2.004 7.678 -13.175 1.00 78.88 124 ILE A O 1
ATOM 974 N N . HIS A 1 125 ? -3.018 7.226 -11.210 1.00 70.75 125 HIS A N 1
ATOM 975 C CA . HIS A 1 125 ? -4.152 6.512 -11.799 1.00 70.75 125 HIS A CA 1
ATOM 976 C C . HIS A 1 125 ? -5.007 7.463 -12.658 1.00 70.75 125 HIS A C 1
ATOM 978 O O . HIS A 1 125 ? -4.835 8.684 -12.615 1.00 70.75 125 HIS A O 1
ATOM 984 N N . SER A 1 126 ? -5.931 6.925 -13.457 1.00 68.75 126 SER A N 1
ATOM 985 C CA . SER A 1 126 ? -6.804 7.801 -14.243 1.00 68.75 126 SER A CA 1
ATOM 986 C C . SER A 1 126 ? -7.755 8.582 -13.340 1.00 68.75 126 SER A C 1
ATOM 988 O O . SER A 1 126 ? -8.151 8.106 -12.274 1.00 68.75 126 SER A O 1
ATOM 990 N N . LEU A 1 127 ? -8.093 9.793 -13.783 1.00 67.31 127 LEU A N 1
ATOM 991 C CA . LEU A 1 127 ? -9.184 10.609 -13.242 1.00 67.31 127 LEU A CA 1
ATOM 992 C C . LEU A 1 127 ? -10.420 10.582 -14.158 1.00 67.31 127 LEU A C 1
ATOM 994 O O . LEU A 1 127 ? -11.415 11.226 -13.847 1.00 67.31 127 LEU A O 1
ATOM 998 N N . GLY A 1 128 ? -10.342 9.907 -15.310 1.00 61.53 128 GLY A N 1
ATOM 999 C CA . GLY A 1 128 ? -11.491 9.656 -16.181 1.00 61.53 128 GLY A CA 1
ATOM 1000 C C . GLY A 1 128 ? -12.041 8.253 -15.947 1.00 61.53 128 GLY A C 1
ATOM 1001 O O . GLY A 1 128 ? -11.282 7.387 -15.529 1.00 61.53 128 GLY A O 1
ATOM 1002 N N . GLU A 1 129 ? -13.326 8.038 -16.238 1.00 64.94 129 GLU A N 1
ATOM 1003 C CA . GLU A 1 129 ? -14.042 6.754 -16.113 1.00 64.94 129 GLU A CA 1
ATOM 1004 C C . GLU A 1 129 ? -13.486 5.679 -17.071 1.00 64.94 129 GLU A C 1
ATOM 1006 O O . GLU A 1 129 ? -14.100 5.299 -18.070 1.00 64.94 129 GLU A O 1
ATOM 1011 N N . ASP A 1 130 ? -12.273 5.211 -16.802 1.00 76.75 130 ASP A N 1
ATOM 1012 C CA . ASP A 1 130 ? -11.609 4.141 -17.528 1.00 76.75 130 ASP A CA 1
ATOM 1013 C C . ASP A 1 130 ? -11.193 3.009 -16.588 1.00 76.75 130 ASP A C 1
ATOM 1015 O O . ASP A 1 130 ? -11.496 2.968 -15.395 1.00 76.75 130 ASP A O 1
ATOM 1019 N N . ASP A 1 131 ? -10.510 2.027 -17.153 1.00 71.00 131 ASP A N 1
ATOM 1020 C CA . ASP A 1 131 ? -10.123 0.816 -16.458 1.00 71.00 131 ASP A CA 1
ATOM 1021 C C . ASP A 1 131 ? -8.961 1.025 -15.466 1.00 71.00 131 ASP A C 1
ATOM 1023 O O . ASP A 1 131 ? -8.571 0.075 -14.785 1.00 71.00 131 ASP A O 1
ATOM 1027 N N . LEU A 1 132 ? -8.395 2.227 -15.384 1.00 76.62 132 LEU A N 1
ATOM 1028 C CA . LEU A 1 132 ? -7.427 2.660 -14.378 1.00 76.62 132 LEU A CA 1
ATOM 1029 C C . LEU A 1 132 ? -8.073 3.566 -13.326 1.00 76.62 132 LEU A C 1
ATOM 1031 O O . LEU A 1 132 ? -7.381 3.982 -12.395 1.00 76.62 132 LEU A O 1
ATOM 1035 N N . TYR A 1 133 ? -9.363 3.879 -13.458 1.00 77.56 133 TYR A N 1
ATOM 1036 C CA . TYR A 1 133 ? -10.081 4.638 -12.452 1.00 77.56 133 TYR A CA 1
ATOM 1037 C C . TYR A 1 133 ? -10.303 3.792 -11.186 1.00 77.56 133 TYR A C 1
ATOM 1039 O O . TYR A 1 133 ? -10.754 2.645 -11.298 1.00 77.56 133 TYR A O 1
ATOM 1047 N N . PRO A 1 134 ? -9.991 4.316 -9.989 1.00 84.19 134 PRO A N 1
ATOM 1048 C CA . PRO A 1 134 ? -10.080 3.562 -8.743 1.00 84.19 134 PRO A CA 1
ATOM 1049 C C . PRO A 1 134 ? -11.500 3.125 -8.388 1.00 84.19 134 PRO A C 1
ATOM 1051 O O . PRO A 1 134 ? -12.484 3.796 -8.688 1.00 84.19 134 PRO A O 1
ATOM 1054 N N . TRP A 1 135 ? -11.593 1.990 -7.706 1.00 90.00 135 TRP A N 1
ATOM 1055 C CA . TRP A 1 135 ? -12.850 1.429 -7.234 1.00 90.00 135 TRP A CA 1
ATOM 1056 C C . TRP A 1 135 ? -12.945 1.519 -5.727 1.00 90.00 135 TRP A C 1
ATOM 1058 O O . TRP A 1 135 ? -11.970 1.268 -5.027 1.00 90.00 135 TRP A O 1
ATOM 1068 N N . THR A 1 136 ? -14.151 1.732 -5.232 1.00 91.12 136 THR A N 1
ATOM 1069 C CA . THR A 1 136 ? -14.419 1.907 -3.810 1.00 91.12 136 THR A CA 1
ATOM 1070 C C . THR A 1 136 ? -15.518 0.968 -3.363 1.00 91.12 136 THR A C 1
ATOM 1072 O O . THR A 1 136 ? -16.499 0.752 -4.076 1.00 91.12 136 THR A O 1
ATOM 1075 N N . THR A 1 137 ? -15.356 0.359 -2.193 1.00 91.19 137 THR A N 1
ATOM 1076 C CA . THR A 1 137 ? -16.399 -0.484 -1.603 1.00 91.19 137 THR A CA 1
ATOM 1077 C C . THR A 1 137 ? -17.655 0.320 -1.305 1.00 91.19 137 THR A C 1
ATOM 1079 O O . THR A 1 137 ? -17.574 1.376 -0.692 1.00 91.19 137 THR A O 1
ATOM 1082 N N . GLY A 1 138 ? -18.824 -0.225 -1.651 1.00 86.31 138 GLY A N 1
ATOM 1083 C CA . GLY A 1 138 ? -20.111 0.365 -1.253 1.00 86.31 138 GLY A CA 1
ATOM 1084 C C . GLY A 1 138 ? -20.494 0.118 0.214 1.00 86.31 138 GLY A C 1
ATOM 1085 O O . GLY A 1 138 ? -21.540 0.574 0.658 1.00 86.31 138 GLY A O 1
ATOM 1086 N N . GLU A 1 139 ? -19.683 -0.640 0.955 1.00 87.12 139 GLU A N 1
ATOM 1087 C CA . GLU A 1 139 ? -19.896 -0.983 2.362 1.00 87.12 139 GLU A CA 1
ATOM 1088 C C . GLU A 1 139 ? -18.562 -0.911 3.110 1.00 87.12 139 GLU A C 1
ATOM 1090 O O . GLU A 1 139 ? -17.516 -1.236 2.543 1.00 87.12 139 GLU A O 1
ATOM 1095 N N . GLU A 1 140 ? -18.592 -0.545 4.391 1.00 89.56 140 GLU A N 1
ATOM 1096 C CA . GLU A 1 140 ? -17.390 -0.554 5.221 1.00 89.56 140 GLU A CA 1
ATOM 1097 C C . GLU A 1 140 ? -16.959 -1.984 5.593 1.00 89.56 140 GLU A C 1
ATOM 1099 O O . GLU A 1 140 ? -17.769 -2.873 5.879 1.00 89.56 140 GLU A O 1
ATOM 1104 N N . VAL A 1 141 ? -15.648 -2.202 5.654 1.00 89.19 141 VAL A N 1
ATOM 1105 C CA . VAL A 1 141 ? -15.019 -3.488 5.947 1.00 89.19 141 VAL A CA 1
ATOM 1106 C C . VAL A 1 141 ? -14.267 -3.412 7.269 1.00 89.19 141 VAL A C 1
ATOM 1108 O O . VAL A 1 141 ? -13.229 -2.768 7.378 1.00 89.19 141 VAL A O 1
ATOM 1111 N N . ALA A 1 142 ? -14.749 -4.135 8.277 1.00 86.88 142 ALA A N 1
ATOM 1112 C CA . ALA A 1 142 ? -14.029 -4.302 9.535 1.00 86.88 142 ALA A CA 1
ATOM 1113 C C . ALA A 1 142 ? -12.997 -5.439 9.440 1.00 86.88 142 ALA A C 1
ATOM 1115 O O . ALA A 1 142 ? -13.331 -6.567 9.056 1.00 86.88 142 ALA A O 1
ATOM 1116 N N . ILE A 1 143 ? -11.754 -5.173 9.855 1.00 81.31 143 ILE A N 1
ATOM 1117 C CA . ILE A 1 143 ? -10.711 -6.198 9.995 1.00 81.31 143 ILE A CA 1
ATOM 1118 C C . ILE A 1 143 ? -10.591 -6.579 11.464 1.00 81.31 143 ILE A C 1
ATOM 1120 O O . ILE A 1 143 ? -10.176 -5.794 12.311 1.00 81.31 143 ILE A O 1
ATOM 1124 N N . CYS A 1 144 ? -10.924 -7.829 11.773 1.00 73.75 144 CYS A N 1
ATOM 1125 C CA . CYS A 1 144 ? -10.986 -8.303 13.145 1.00 73.75 144 CYS A CA 1
ATOM 1126 C C . CYS A 1 144 ? -10.333 -9.675 13.303 1.00 73.75 144 CYS A C 1
ATOM 1128 O O . CYS A 1 144 ? -10.640 -10.621 12.581 1.00 73.75 144 CYS A O 1
ATOM 1130 N N . ARG A 1 145 ? -9.455 -9.802 14.306 1.00 64.69 145 ARG A N 1
ATOM 1131 C CA . ARG A 1 145 ? -8.704 -11.039 14.579 1.00 64.69 145 ARG A CA 1
ATOM 1132 C C . ARG A 1 145 ? -9.553 -12.135 15.237 1.00 64.69 145 ARG A C 1
ATOM 1134 O O . ARG A 1 145 ? -9.325 -13.312 14.977 1.00 64.69 145 ARG A O 1
ATOM 1141 N N . ASN A 1 146 ? -10.524 -11.748 16.069 1.00 67.31 146 ASN A N 1
ATOM 1142 C CA . ASN A 1 146 ? -11.313 -12.657 16.916 1.00 67.31 146 ASN A CA 1
ATOM 1143 C C . ASN A 1 146 ? -12.821 -12.623 16.616 1.00 67.31 146 ASN A C 1
ATOM 1145 O O . ASN A 1 146 ? -13.631 -13.012 17.454 1.00 67.31 146 ASN A O 1
ATOM 1149 N N . CYS A 1 147 ? -13.216 -12.161 15.432 1.00 70.31 147 CYS A N 1
ATOM 1150 C CA . CYS A 1 147 ? -14.619 -12.125 15.045 1.00 70.31 147 CYS A CA 1
ATOM 1151 C C . CYS A 1 147 ? -15.062 -13.477 14.479 1.00 70.31 147 CYS A C 1
ATOM 1153 O O . CYS A 1 147 ? -14.279 -14.201 13.863 1.00 70.31 147 CYS A O 1
ATOM 1155 N N . ALA A 1 148 ? -16.345 -13.809 14.661 1.00 71.06 148 ALA A N 1
ATOM 1156 C CA . ALA A 1 148 ? -16.936 -15.036 14.120 1.00 71.06 148 ALA A CA 1
ATOM 1157 C C . ALA A 1 148 ? -16.744 -15.139 12.594 1.00 71.06 148 ALA A C 1
ATOM 1159 O O . ALA A 1 148 ? -16.539 -16.223 12.048 1.00 71.06 148 ALA A O 1
ATOM 1160 N N . ARG A 1 149 ? -16.744 -13.987 11.914 1.00 69.00 149 ARG A N 1
ATOM 1161 C CA . ARG A 1 149 ? -16.439 -13.860 10.494 1.00 69.00 149 ARG A CA 1
ATOM 1162 C C . ARG A 1 149 ? -14.946 -13.583 10.300 1.00 69.00 149 ARG A C 1
ATOM 1164 O O . ARG A 1 149 ? -14.489 -12.466 10.505 1.00 69.00 149 ARG A O 1
ATOM 1171 N N . LYS A 1 150 ? -14.201 -14.612 9.886 1.00 73.56 150 LYS A N 1
ATOM 1172 C CA . LYS A 1 150 ? -12.755 -14.529 9.593 1.00 73.56 150 LYS A CA 1
ATOM 1173 C C . LYS A 1 150 ? -12.432 -14.002 8.192 1.00 73.56 150 LYS A C 1
ATOM 1175 O O . LYS A 1 150 ? -11.286 -13.669 7.921 1.00 73.56 150 LYS A O 1
ATOM 1180 N N . PHE A 1 151 ? -13.431 -13.959 7.310 1.00 75.38 151 PHE A N 1
ATOM 1181 C CA . PHE A 1 151 ? -13.283 -13.532 5.923 1.00 75.38 151 PHE A CA 1
ATOM 1182 C C . PHE A 1 151 ? -14.444 -12.627 5.514 1.00 75.38 151 PHE A C 1
ATOM 1184 O O . PHE A 1 151 ? -15.619 -12.965 5.708 1.00 75.38 151 PHE A O 1
ATOM 1191 N N . THR A 1 152 ? -14.109 -11.510 4.880 1.00 78.06 152 THR A N 1
ATOM 1192 C CA . THR A 1 152 ? -15.069 -10.632 4.215 1.00 78.06 152 THR A CA 1
ATOM 1193 C C . THR A 1 152 ? -14.812 -10.714 2.721 1.00 78.06 152 THR A C 1
ATOM 1195 O O . THR A 1 152 ? -13.697 -10.490 2.265 1.00 78.06 152 THR A O 1
ATOM 1198 N N . VAL A 1 153 ? -15.842 -11.095 1.967 1.00 82.62 153 VAL A N 1
ATOM 1199 C CA . VAL A 1 153 ? -15.790 -11.113 0.506 1.00 82.62 153 VAL A CA 1
ATOM 1200 C C . VAL A 1 153 ? -16.452 -9.832 0.036 1.00 82.62 153 VAL A C 1
ATOM 1202 O O . VAL A 1 153 ? -17.668 -9.694 0.166 1.00 82.62 153 VAL A O 1
ATOM 1205 N N . VAL A 1 154 ? -15.651 -8.919 -0.495 1.00 83.31 154 VAL A N 1
ATOM 1206 C CA . VAL A 1 154 ? -16.137 -7.725 -1.183 1.00 83.31 154 VAL A CA 1
ATOM 1207 C C . VAL A 1 154 ? -16.521 -8.136 -2.599 1.00 83.31 154 VAL A C 1
ATOM 1209 O O . VAL A 1 154 ? -15.680 -8.616 -3.354 1.00 83.31 154 VAL A O 1
ATOM 1212 N N . LYS A 1 155 ? -17.805 -8.005 -2.943 1.00 83.56 155 LYS A N 1
ATOM 1213 C CA . LYS A 1 155 ? -18.322 -8.341 -4.283 1.00 83.56 155 LYS A CA 1
ATOM 1214 C C . LYS A 1 155 ? -18.686 -7.117 -5.114 1.00 83.56 155 LYS A C 1
ATOM 1216 O O . LYS A 1 155 ? -18.704 -7.213 -6.333 1.00 83.56 155 LYS A O 1
ATOM 1221 N N . ASN A 1 156 ? -18.977 -6.003 -4.448 1.00 83.75 156 ASN A N 1
ATOM 1222 C CA . ASN A 1 156 ? -19.440 -4.776 -5.074 1.00 83.75 156 ASN A CA 1
ATOM 1223 C C . ASN A 1 156 ? -18.445 -3.664 -4.749 1.00 83.75 156 ASN A C 1
ATOM 1225 O O . ASN A 1 156 ? -18.266 -3.306 -3.583 1.00 83.75 156 ASN A O 1
ATOM 1229 N N . MET A 1 157 ? -17.804 -3.139 -5.787 1.00 87.69 157 MET A N 1
ATOM 1230 C CA . MET A 1 157 ? -17.041 -1.901 -5.729 1.00 87.69 157 MET A CA 1
ATOM 1231 C C . MET A 1 157 ? -17.472 -1.026 -6.903 1.00 87.69 157 MET A C 1
ATOM 1233 O O . MET A 1 157 ? -17.788 -1.551 -7.972 1.00 87.69 157 MET A O 1
ATOM 1237 N N . GLN A 1 158 ? -17.497 0.284 -6.703 1.00 86.88 158 GLN A N 1
ATOM 1238 C CA . GLN A 1 158 ? -17.929 1.261 -7.698 1.00 86.88 158 GLN A CA 1
ATOM 1239 C C . GLN A 1 158 ? -16.793 2.222 -8.025 1.00 86.88 158 GLN A C 1
ATOM 1241 O O . GLN A 1 158 ? -16.014 2.580 -7.145 1.00 86.88 158 GLN A O 1
ATOM 1246 N N . GLN A 1 159 ? -16.693 2.607 -9.293 1.00 80.69 159 GLN A N 1
ATOM 1247 C CA . GLN A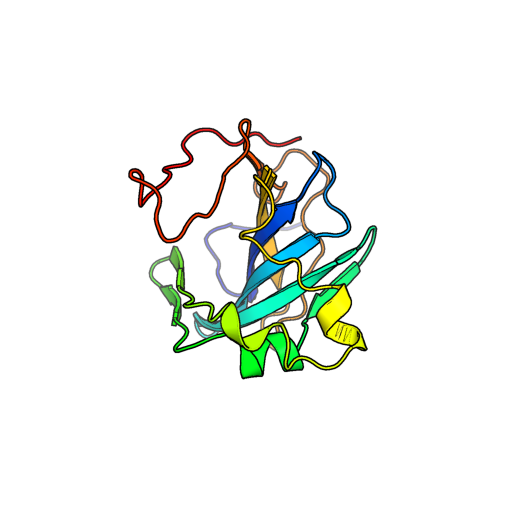 1 159 ? -15.885 3.755 -9.689 1.00 80.69 159 GLN A CA 1
ATOM 1248 C C . GLN A 1 159 ? -16.646 5.011 -9.250 1.00 80.69 159 GLN A C 1
ATOM 1250 O O . GLN A 1 159 ? -17.853 5.088 -9.475 1.00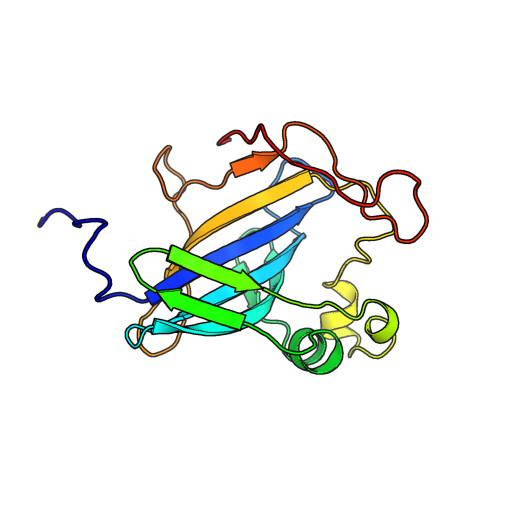 80.69 159 GLN A O 1
ATOM 1255 N N . PHE A 1 160 ? -15.965 5.907 -8.538 1.00 61.31 160 PHE A N 1
ATOM 1256 C CA . PHE A 1 160 ? -16.455 7.251 -8.213 1.00 61.31 160 PHE A CA 1
ATOM 1257 C C . PHE A 1 160 ? -16.756 8.106 -9.440 1.00 61.31 160 PHE A C 1
ATOM 1259 O O . PHE A 1 160 ? -15.929 8.080 -10.374 1.00 61.31 160 PHE A O 1
#

pLDDT: mean 84.39, std 13.44, range [32.0, 97.81]

Radius of gyration: 15.81 Å; chains: 1; bounding box: 33×30×49 Å